Protein AF-A0A151SJH0-F1 (afdb_monomer)

Nearest PDB structures (foldseek):
  4bdy-assembly1_A  TM=5.412E-01  e=1.290E-03  Human spumaretrovirus
  7jn3-assembly1_E  TM=4.978E-01  e=1.014E-02  Rous sarcoma virus (strain Schmidt-Ruppin A)
  7ku7-assembly1_F  TM=7.745E-01  e=3.987E-01  Rous sarcoma virus (strain Schmidt-Ruppin A)
  5ejk-assembly1_H  TM=4.273E-01  e=1.031E-01  Rous sarcoma virus - Prague C
  1asu-assembly1_A-2  TM=6.678E-01  e=1.645E+00  Avian sarcoma virus

Secondary structure (DSSP, 8-state):
---------HHHHHHHHHHHHTTS--HHHHHHH-GGGGSS--STT---HHHHHHT-PPPPPPP-----SSTTS-EEEEEE---SPPTTS--EEEEEEETTT--EEEEEESSGGGHHHHHHHHTT-

Organism: Cajanus cajan (NCBI:txid3821)

Solvent-accessible surface area (backbone atoms only — not comparable to full-atom values): 7902 Å² total; per-residue (Å²): 140,79,88,81,80,73,82,76,48,74,44,57,55,49,52,54,49,50,29,61,74,67,70,63,57,54,63,71,56,49,38,73,76,41,50,82,50,44,75,90,48,63,66,89,79,64,82,56,68,69,58,51,65,76,65,56,69,79,75,82,76,78,84,79,84,82,66,44,89,44,79,76,72,42,68,50,71,52,78,50,70,84,52,82,64,43,100,87,54,28,23,30,35,39,40,41,31,28,59,45,76,64,52,70,48,78,46,79,26,66,50,84,80,50,54,64,62,50,50,59,54,60,75,71,111

InterPro domains:
  IPR012337 Ribonuclease H-like superfamily [SSF53098] (66-123)
  IPR025724 GAG-pre-integrase domain [PF13976] (11-56)
  IPR036397 Ribonuclease H superfamily [G3DSA:3.30.420.10] (63-124)
  IPR039537 Retrotransposon Ty1/copia-like [PTHR42648] (19-123)

Structure (mmCIF, N/CA/C/O backbone):
data_AF-A0A151SJH0-F1
#
_entry.id   AF-A0A151SJH0-F1
#
loop_
_atom_site.group_PDB
_atom_site.id
_atom_site.type_symbol
_atom_site.label_atom_id
_atom_site.label_alt_id
_atom_site.label_comp_id
_atom_site.label_asym_id
_atom_site.label_entity_id
_atom_site.label_seq_id
_atom_site.pdbx_PDB_ins_code
_atom_site.Cartn_x
_atom_site.Cartn_y
_atom_site.Cartn_z
_atom_site.occupancy
_atom_site.B_iso_or_equiv
_atom_site.auth_seq_id
_atom_site.auth_comp_id
_atom_site.auth_asym_id
_atom_site.auth_atom_id
_atom_site.pdbx_PDB_model_num
ATOM 1 N N . MET A 1 1 ? -3.519 -11.164 -52.378 1.00 35.81 1 MET A N 1
ATOM 2 C CA . MET A 1 1 ? -2.679 -10.006 -52.768 1.00 35.81 1 MET A CA 1
ATOM 3 C C . MET A 1 1 ? -2.534 -9.166 -51.505 1.00 35.81 1 MET A C 1
ATOM 5 O O . MET A 1 1 ? -3.562 -8.783 -50.983 1.00 35.81 1 MET A O 1
ATOM 9 N N . SER A 1 2 ? -1.395 -8.969 -50.852 1.00 36.16 2 SER A N 1
ATOM 10 C CA . SER A 1 2 ? 0.022 -9.083 -51.208 1.00 36.16 2 SER A CA 1
ATOM 11 C C . SER A 1 2 ? 0.814 -9.488 -49.954 1.00 36.16 2 SER A C 1
ATOM 13 O O . SER A 1 2 ? 0.758 -8.793 -48.943 1.00 36.16 2 SER A O 1
ATOM 15 N N . GLN A 1 3 ? 1.553 -1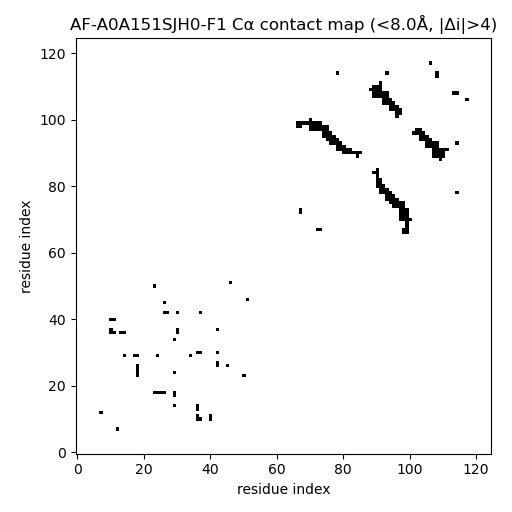0.596 -50.018 1.00 3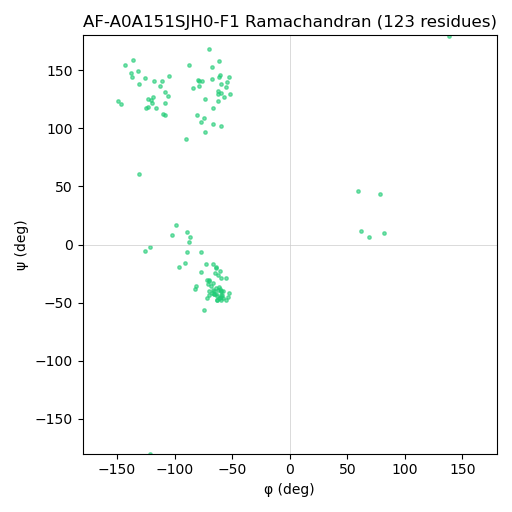7.56 3 GLN A N 1
ATOM 16 C CA . GLN A 1 3 ? 2.595 -10.907 -49.041 1.00 37.56 3 GLN A CA 1
ATOM 17 C C . GLN A 1 3 ? 3.788 -9.994 -49.353 1.00 37.56 3 GLN A C 1
ATOM 19 O O . GLN A 1 3 ? 4.432 -10.167 -50.384 1.00 37.56 3 GLN A O 1
ATOM 24 N N . GLN A 1 4 ? 4.061 -8.998 -48.513 1.00 35.81 4 GLN A N 1
ATOM 25 C CA . GLN A 1 4 ? 5.346 -8.299 -48.540 1.00 35.81 4 GLN A CA 1
ATOM 26 C C . GLN A 1 4 ? 6.289 -9.032 -47.591 1.00 35.81 4 GLN A C 1
ATOM 28 O O . GLN A 1 4 ? 6.333 -8.759 -46.397 1.00 35.81 4 GLN A O 1
ATOM 33 N N . ALA A 1 5 ? 7.024 -10.000 -48.134 1.00 42.62 5 ALA A N 1
ATOM 34 C CA . ALA A 1 5 ? 8.249 -10.475 -47.515 1.00 42.62 5 ALA A CA 1
ATOM 35 C C . ALA A 1 5 ? 9.310 -9.388 -47.735 1.00 42.62 5 ALA A C 1
ATOM 37 O O . ALA A 1 5 ? 9.896 -9.289 -48.812 1.00 42.62 5 ALA A O 1
ATOM 38 N N . THR A 1 6 ? 9.519 -8.519 -46.748 1.00 50.09 6 THR A N 1
ATOM 39 C CA . THR A 1 6 ? 10.722 -7.686 -46.718 1.00 50.09 6 THR A CA 1
ATOM 40 C C . THR A 1 6 ? 11.899 -8.625 -46.492 1.00 50.09 6 THR A C 1
ATOM 42 O O . THR A 1 6 ? 11.940 -9.312 -45.475 1.00 50.09 6 THR A O 1
ATOM 45 N N . SER A 1 7 ? 12.826 -8.711 -47.444 1.00 59.19 7 SER A N 1
ATOM 46 C CA . SER A 1 7 ? 14.056 -9.485 -47.281 1.00 59.19 7 SER A CA 1
ATOM 47 C C . SER A 1 7 ? 14.837 -8.939 -46.083 1.00 59.19 7 SER A C 1
ATOM 49 O O . SER A 1 7 ? 15.460 -7.881 -46.191 1.00 59.19 7 SER A O 1
ATOM 51 N N . GLU A 1 8 ? 14.766 -9.619 -44.937 1.00 64.94 8 GLU A N 1
ATOM 52 C CA . GLU A 1 8 ? 15.545 -9.263 -43.750 1.00 64.94 8 GLU A CA 1
ATOM 53 C C . GLU A 1 8 ? 17.034 -9.276 -44.110 1.00 64.94 8 GLU A C 1
ATOM 55 O O . GLU A 1 8 ? 17.551 -10.243 -44.677 1.00 64.94 8 GLU A O 1
ATOM 60 N N . THR A 1 9 ? 17.737 -8.179 -43.824 1.00 85.38 9 THR A N 1
ATOM 61 C CA . THR A 1 9 ? 19.177 -8.107 -44.075 1.00 85.38 9 THR A CA 1
ATOM 62 C C . THR A 1 9 ? 19.906 -9.072 -43.138 1.00 85.38 9 THR A C 1
ATOM 64 O O . THR A 1 9 ? 19.455 -9.353 -42.022 1.00 85.38 9 THR A O 1
ATOM 67 N N . TRP A 1 10 ? 21.079 -9.561 -43.553 1.00 91.12 10 TRP A N 1
ATOM 68 C CA . TRP A 1 10 ? 21.924 -10.378 -42.674 1.00 91.12 10 TRP A CA 1
ATOM 69 C C . TRP A 1 10 ? 22.178 -9.672 -41.330 1.00 91.12 10 TRP A C 1
ATOM 71 O O . TRP A 1 10 ? 22.040 -10.293 -40.278 1.00 91.12 10 TRP A O 1
ATOM 81 N N . ALA A 1 11 ? 22.442 -8.361 -41.353 1.00 92.06 11 ALA A N 1
ATOM 82 C CA . ALA A 1 11 ? 22.655 -7.559 -40.150 1.00 92.06 11 ALA A CA 1
ATOM 83 C C . ALA A 1 11 ? 21.426 -7.546 -39.226 1.00 92.06 11 ALA A C 1
ATOM 85 O O . ALA A 1 11 ? 21.564 -7.797 -38.028 1.00 92.06 11 ALA A O 1
ATOM 86 N N . ASN A 1 12 ? 20.226 -7.343 -39.779 1.00 94.12 12 ASN A N 1
ATOM 87 C CA . ASN A 1 12 ? 18.973 -7.362 -39.027 1.00 94.12 12 ASN A CA 1
ATOM 88 C C . ASN A 1 12 ? 18.762 -8.711 -38.311 1.00 94.12 12 ASN A C 1
ATOM 90 O O . ASN A 1 12 ? 18.515 -8.746 -37.102 1.00 94.12 12 ASN A O 1
ATOM 94 N N . SER A 1 13 ? 18.991 -9.826 -39.019 1.00 94.88 13 SER A N 1
ATOM 95 C CA . SER A 1 13 ? 18.899 -11.173 -38.437 1.00 94.88 13 SER A CA 1
ATOM 96 C C . SER A 1 13 ? 19.875 -11.390 -37.270 1.00 94.88 13 SER A C 1
ATOM 98 O O . SER A 1 13 ? 19.506 -11.976 -36.249 1.00 94.88 13 SER A O 1
ATOM 100 N N . GLN A 1 14 ? 21.108 -10.875 -37.377 1.00 96.38 14 GLN A N 1
ATOM 101 C CA . GLN A 1 14 ? 22.108 -10.988 -36.312 1.00 96.38 14 GLN A CA 1
ATOM 102 C C . GLN A 1 14 ? 21.736 -10.133 -35.099 1.00 96.38 14 GLN A C 1
ATOM 104 O O . GLN A 1 14 ? 21.871 -10.591 -33.964 1.00 96.38 14 GLN A O 1
ATOM 109 N N . ILE A 1 15 ? 21.209 -8.925 -35.315 1.00 96.62 15 ILE A N 1
ATOM 110 C CA . ILE A 1 15 ? 20.734 -8.053 -34.233 1.00 96.62 15 ILE A CA 1
ATOM 111 C C . ILE A 1 15 ? 19.626 -8.751 -33.438 1.00 96.62 15 ILE A C 1
ATOM 113 O O . ILE A 1 15 ? 19.707 -8.825 -32.208 1.00 96.62 15 ILE A O 1
ATOM 117 N N . TRP A 1 16 ? 18.635 -9.337 -34.117 1.00 96.81 16 TRP A N 1
ATOM 118 C CA . TRP A 1 16 ? 17.571 -10.105 -33.465 1.00 96.81 16 TRP A CA 1
ATOM 119 C C . TRP A 1 16 ? 18.083 -11.338 -32.723 1.00 96.81 16 TRP A C 1
ATOM 121 O O . TRP A 1 16 ? 17.609 -11.644 -31.623 1.00 96.81 16 TRP A O 1
ATOM 131 N N . LEU A 1 17 ? 19.059 -12.043 -33.297 1.00 96.69 17 LEU A N 1
ATOM 132 C CA . LEU A 1 17 ? 19.672 -13.207 -32.670 1.00 96.69 17 LEU A CA 1
ATOM 133 C C . LEU A 1 17 ? 20.394 -12.830 -31.371 1.00 96.69 17 LEU A C 1
ATOM 135 O O . LEU A 1 17 ? 20.178 -13.479 -30.345 1.00 96.69 17 LEU A O 1
ATOM 139 N N . HIS A 1 18 ? 21.205 -11.769 -31.390 1.00 96.75 18 HIS A N 1
ATOM 140 C CA . HIS A 1 18 ? 21.895 -11.263 -30.202 1.00 96.75 18 HIS A CA 1
ATOM 141 C C . HIS A 1 18 ? 20.915 -10.723 -29.161 1.00 96.75 18 HIS A C 1
ATOM 143 O O . HIS A 1 18 ? 21.077 -11.014 -27.978 1.00 96.75 18 HIS A O 1
ATOM 149 N N . HIS A 1 19 ? 19.861 -10.023 -29.588 1.00 96.62 19 HIS A N 1
ATOM 150 C CA . HIS A 1 19 ? 18.790 -9.580 -28.701 1.00 96.62 19 HIS A CA 1
ATOM 151 C C . HIS A 1 19 ? 18.162 -10.751 -27.934 1.00 96.62 19 HIS A C 1
ATOM 153 O O . HIS A 1 19 ? 18.046 -10.691 -26.715 1.00 96.62 19 HIS A O 1
ATOM 159 N N . LYS A 1 20 ? 17.819 -11.853 -28.611 1.00 95.94 20 LYS A N 1
ATOM 160 C CA . LYS A 1 20 ? 17.215 -13.027 -27.957 1.00 95.94 20 LYS A CA 1
ATOM 161 C C .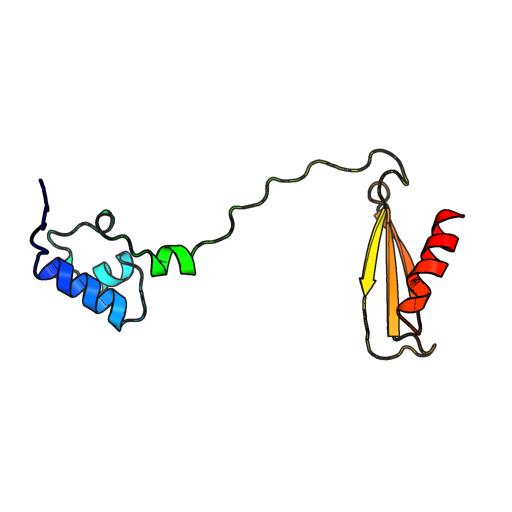 LYS A 1 20 ? 18.221 -13.797 -27.090 1.00 95.94 20 LYS A C 1
ATOM 163 O O . LYS A 1 20 ? 17.914 -14.130 -25.951 1.00 95.94 20 LYS A O 1
ATOM 168 N N . ARG A 1 21 ? 19.434 -14.060 -27.594 1.00 96.56 21 ARG A N 1
ATOM 169 C CA . ARG A 1 21 ? 20.444 -14.881 -26.893 1.00 96.56 21 ARG A CA 1
ATOM 170 C C . ARG A 1 21 ? 21.039 -14.214 -25.656 1.00 96.56 21 ARG A C 1
ATOM 172 O O . ARG A 1 21 ? 21.394 -14.915 -24.718 1.00 96.56 21 ARG A O 1
ATOM 179 N N . LEU A 1 22 ? 21.147 -12.886 -25.647 1.00 95.81 22 LEU A N 1
ATOM 180 C CA . LEU A 1 22 ? 21.708 -12.128 -24.522 1.00 95.81 22 LEU A CA 1
ATOM 181 C C . LEU A 1 22 ? 20.653 -11.730 -23.478 1.00 95.81 22 LEU A C 1
ATOM 183 O O . LEU A 1 22 ? 20.942 -10.920 -22.602 1.00 95.81 22 LEU A O 1
ATOM 187 N N . GLY A 1 23 ? 19.431 -12.266 -23.566 1.00 95.06 23 GLY A N 1
ATOM 188 C CA . GLY A 1 23 ? 18.380 -11.988 -22.588 1.00 95.06 23 GLY A CA 1
ATOM 189 C C . GLY A 1 23 ? 17.706 -10.630 -22.781 1.00 95.06 23 GLY A C 1
ATOM 190 O O . GLY A 1 23 ? 17.450 -9.918 -21.814 1.00 95.06 23 GLY A O 1
ATOM 191 N N . HIS A 1 24 ? 17.400 -10.264 -24.025 1.00 95.38 24 HIS A N 1
ATOM 192 C CA . HIS A 1 24 ? 16.627 -9.068 -24.369 1.00 95.38 24 HIS A CA 1
ATOM 193 C C . HIS A 1 24 ? 17.232 -7.717 -23.901 1.00 95.38 24 HIS A C 1
ATOM 195 O O . HIS A 1 24 ? 16.511 -6.844 -23.383 1.00 95.38 24 HIS A O 1
ATOM 201 N N . PRO A 1 25 ? 18.548 -7.478 -24.105 1.00 94.62 25 PRO A N 1
ATOM 202 C CA . PRO A 1 25 ? 19.145 -6.169 -23.859 1.00 94.62 25 PRO A CA 1
ATOM 203 C C . PRO A 1 25 ? 18.520 -5.102 -24.769 1.00 94.62 25 PRO A C 1
ATOM 205 O O . PRO A 1 25 ? 17.962 -5.407 -25.828 1.00 94.62 25 PRO A O 1
ATOM 208 N N . SER A 1 26 ? 18.619 -3.831 -24.367 1.00 95.00 26 SER A N 1
ATOM 209 C CA . SER A 1 26 ? 18.156 -2.727 -25.213 1.00 95.00 26 SER A CA 1
ATOM 210 C C . SER A 1 26 ? 18.923 -2.701 -26.540 1.00 95.00 26 SER A C 1
ATOM 212 O O . SER A 1 26 ? 20.118 -2.997 -26.587 1.00 95.00 26 SER A O 1
ATOM 214 N N . PHE A 1 27 ? 18.259 -2.302 -27.626 1.00 95.56 27 PHE A N 1
ATOM 215 C CA . PHE A 1 27 ? 18.918 -2.150 -28.928 1.00 95.56 27 PHE A CA 1
ATOM 216 C C . PHE A 1 27 ? 20.024 -1.079 -28.898 1.00 95.56 27 PHE A C 1
ATOM 218 O O . PHE A 1 27 ? 21.022 -1.211 -29.599 1.00 95.56 27 PHE A O 1
ATOM 225 N N . ASN A 1 28 ? 19.924 -0.093 -27.997 1.00 95.56 28 ASN A N 1
ATOM 226 C CA . ASN A 1 28 ? 21.013 0.839 -27.681 1.00 95.56 28 ASN A CA 1
ATOM 227 C C . ASN A 1 28 ? 22.265 0.126 -27.143 1.00 95.56 28 ASN A C 1
ATOM 229 O O . ASN A 1 28 ? 23.375 0.395 -27.599 1.00 95.56 28 ASN A O 1
ATOM 233 N N . LEU A 1 29 ? 22.094 -0.808 -26.201 1.00 96.12 29 LEU A N 1
ATOM 234 C CA . LEU A 1 29 ? 23.208 -1.597 -25.677 1.00 96.12 29 LEU A CA 1
ATOM 235 C C . LEU A 1 29 ? 23.795 -2.499 -26.768 1.00 96.12 29 LEU A C 1
ATOM 237 O O . LEU A 1 29 ? 25.012 -2.561 -26.919 1.00 96.12 29 LEU A O 1
ATOM 241 N N . LEU A 1 30 ? 22.948 -3.137 -27.581 1.00 96.69 30 LEU A N 1
ATOM 242 C CA . LEU A 1 30 ? 23.413 -3.943 -28.714 1.00 96.69 30 LEU A CA 1
ATOM 243 C C . LEU A 1 30 ? 24.205 -3.116 -29.731 1.00 96.69 30 LEU A C 1
ATOM 245 O O . LEU A 1 30 ? 25.216 -3.603 -30.226 1.00 96.69 30 LEU A O 1
ATOM 249 N N . LYS A 1 31 ? 23.810 -1.866 -29.997 1.00 96.69 31 LYS A N 1
ATOM 250 C CA . LYS A 1 31 ? 24.565 -0.953 -30.866 1.00 96.69 31 LYS A CA 1
ATOM 251 C C . LYS A 1 31 ? 25.936 -0.608 -30.296 1.00 96.69 31 LYS A C 1
ATOM 253 O O . LYS A 1 31 ? 26.900 -0.533 -31.049 1.00 96.69 31 LYS A O 1
ATOM 258 N N . SER A 1 32 ? 26.036 -0.443 -28.978 1.00 96.75 32 SER A N 1
ATOM 259 C CA . SER A 1 32 ? 27.321 -0.228 -28.309 1.00 96.75 32 SER A CA 1
ATOM 260 C C . SER A 1 32 ? 28.225 -1.465 -28.353 1.00 96.75 32 SER A C 1
ATOM 262 O O . SER A 1 32 ? 29.438 -1.314 -28.456 1.00 96.75 32 SER A O 1
ATOM 264 N N . LEU A 1 33 ? 27.659 -2.673 -28.260 1.00 96.31 33 LEU A N 1
ATOM 265 C CA . LEU A 1 33 ? 28.414 -3.934 -28.263 1.00 96.31 33 LEU A CA 1
ATOM 266 C C . LEU A 1 33 ? 28.798 -4.399 -29.676 1.00 96.31 33 LEU A C 1
ATOM 268 O O . LEU A 1 33 ? 29.880 -4.943 -29.877 1.00 96.31 33 LEU A O 1
ATOM 272 N N . PHE A 1 34 ? 27.925 -4.174 -30.660 1.00 95.44 34 PHE A N 1
ATOM 273 C CA . PHE A 1 34 ? 28.071 -4.650 -32.038 1.00 95.44 34 PHE A CA 1
ATOM 274 C C . PHE A 1 34 ? 27.843 -3.517 -33.057 1.00 95.4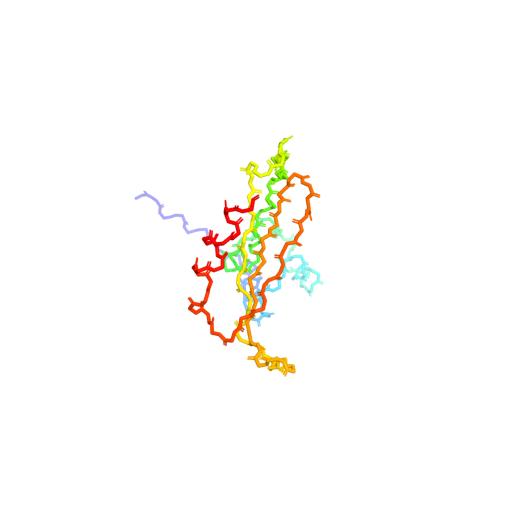4 34 PHE A C 1
ATOM 276 O O . PHE A 1 34 ? 26.947 -3.613 -33.898 1.00 95.44 34 PHE A O 1
ATOM 283 N N . PRO A 1 35 ? 28.647 -2.437 -33.039 1.00 95.25 35 PRO A N 1
ATOM 284 C CA . PRO A 1 35 ? 28.402 -1.243 -33.860 1.00 95.25 35 PRO A CA 1
ATOM 285 C C . PRO A 1 35 ? 28.386 -1.524 -35.371 1.00 95.25 35 PRO A C 1
ATOM 287 O O . PRO A 1 35 ? 27.664 -0.865 -36.117 1.00 95.25 35 PRO A O 1
ATOM 290 N N . HIS A 1 36 ? 29.129 -2.539 -35.820 1.00 94.56 36 HIS A N 1
ATOM 291 C CA . HIS A 1 36 ? 29.185 -2.969 -37.219 1.00 94.56 36 HIS A CA 1
ATOM 292 C C . HIS A 1 36 ? 27.852 -3.527 -37.749 1.00 94.56 36 HIS A C 1
ATOM 294 O O . HIS A 1 36 ? 27.603 -3.470 -38.950 1.00 94.56 36 HIS A O 1
ATOM 300 N N . LEU A 1 37 ? 26.974 -4.041 -36.878 1.00 94.38 37 LEU A N 1
ATOM 301 C CA . LEU A 1 37 ? 25.645 -4.508 -37.288 1.00 94.38 37 LEU A CA 1
ATOM 302 C C . LEU A 1 37 ? 24.671 -3.341 -37.518 1.00 94.38 37 LEU A C 1
ATOM 304 O O . LEU A 1 37 ? 23.733 -3.468 -38.296 1.00 94.38 37 LEU A O 1
ATOM 308 N N . PHE A 1 38 ? 24.919 -2.182 -36.902 1.00 94.31 38 PHE A N 1
ATOM 309 C CA . PHE A 1 38 ? 24.042 -1.004 -36.950 1.00 94.31 38 PHE A CA 1
ATOM 310 C C . PHE A 1 38 ? 24.495 0.057 -37.967 1.00 94.31 38 PHE A C 1
ATOM 312 O O . PHE A 1 38 ? 24.070 1.206 -37.902 1.00 94.31 38 PHE A O 1
ATOM 319 N N . THR A 1 39 ? 25.371 -0.289 -38.916 1.00 92.69 39 THR A N 1
ATOM 320 C CA . THR A 1 39 ? 25.865 0.668 -39.925 1.00 92.69 39 THR A CA 1
ATOM 321 C C . THR A 1 39 ? 24.770 1.128 -40.893 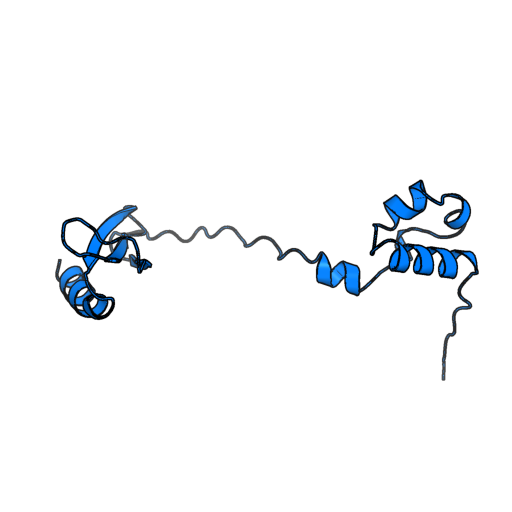1.00 92.69 39 THR A C 1
ATOM 323 O O . THR A 1 39 ? 24.797 2.266 -41.351 1.00 92.69 39 THR A O 1
ATOM 326 N N . LYS A 1 40 ? 23.809 0.250 -41.208 1.00 91.12 40 LYS A N 1
ATOM 327 C CA . LYS A 1 40 ? 22.667 0.535 -42.100 1.00 91.12 40 LYS A CA 1
ATOM 328 C C . LYS A 1 40 ? 21.307 0.334 -41.428 1.00 91.12 40 LYS A C 1
ATOM 330 O O . LYS A 1 40 ? 20.283 0.569 -42.056 1.00 91.12 40 LYS A O 1
ATOM 335 N N . GLU A 1 41 ? 21.309 -0.102 -40.173 1.00 91.62 41 GLU A N 1
ATOM 336 C CA . GLU A 1 41 ? 20.107 -0.394 -39.398 1.00 91.62 41 GLU A CA 1
ATOM 337 C C . GLU A 1 41 ? 19.933 0.696 -38.333 1.00 91.62 41 GLU A C 1
ATOM 339 O O . GLU A 1 41 ? 20.878 1.038 -37.614 1.00 91.62 41 GLU A O 1
ATOM 344 N N . SER A 1 42 ? 18.729 1.252 -38.232 1.00 92.19 42 SER A N 1
ATOM 345 C CA . SER A 1 42 ? 18.376 2.226 -37.196 1.00 92.19 42 SER A CA 1
ATOM 346 C C . SER A 1 42 ? 17.883 1.487 -35.948 1.00 92.19 42 SER A C 1
ATOM 348 O O . SER A 1 42 ? 17.429 0.353 -36.022 1.00 92.19 42 SER A O 1
ATOM 350 N N . ILE A 1 43 ? 18.004 2.082 -34.762 1.00 91.88 43 ILE A N 1
ATOM 351 C CA . ILE A 1 43 ? 17.490 1.435 -33.541 1.00 91.88 43 ILE A CA 1
ATOM 352 C C . ILE A 1 43 ? 15.95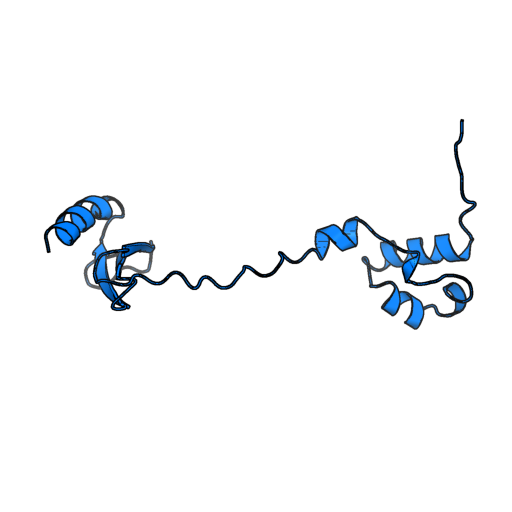7 1.455 -33.535 1.00 91.88 43 ILE A C 1
ATOM 354 O O . ILE A 1 43 ? 15.324 0.510 -33.073 1.00 91.88 43 ILE A O 1
ATOM 358 N N . GLU A 1 44 ? 15.375 2.518 -34.085 1.00 92.19 44 GLU A N 1
ATOM 359 C CA . GLU A 1 44 ? 13.939 2.762 -34.174 1.00 92.19 44 GLU A CA 1
ATOM 360 C C . GLU A 1 44 ? 13.211 1.731 -35.052 1.00 92.19 44 GLU A C 1
ATOM 362 O O . GLU A 1 44 ? 12.003 1.554 -34.903 1.00 92.19 44 GLU A O 1
ATOM 367 N N . SER A 1 45 ? 13.925 1.013 -35.929 1.00 91.75 45 SER A N 1
ATOM 368 C CA . SER A 1 45 ? 13.345 -0.075 -36.727 1.00 91.75 45 SER A CA 1
ATOM 369 C C . SER A 1 45 ? 13.132 -1.375 -35.945 1.00 91.75 45 SER A C 1
ATOM 371 O O . SER A 1 45 ? 12.537 -2.309 -36.482 1.00 91.75 45 SER A O 1
ATOM 373 N N . PHE A 1 46 ? 13.597 -1.468 -34.695 1.00 93.00 46 PHE A N 1
ATOM 374 C CA . PHE A 1 46 ? 13.476 -2.677 -33.884 1.00 93.00 46 PHE A CA 1
ATOM 375 C C . PHE A 1 46 ? 12.482 -2.507 -32.734 1.00 93.00 46 PHE A C 1
ATOM 377 O O . PHE A 1 46 ? 12.755 -1.827 -31.746 1.00 93.00 46 PHE A O 1
ATOM 384 N N . ASN A 1 47 ? 11.365 -3.230 -32.817 1.00 92.44 47 ASN A N 1
ATOM 385 C CA . ASN A 1 47 ? 10.354 -3.304 -31.766 1.00 92.44 47 ASN A CA 1
ATOM 386 C C . ASN A 1 47 ? 10.147 -4.758 -31.344 1.00 92.44 47 ASN A C 1
ATOM 388 O O . ASN A 1 47 ? 9.753 -5.591 -32.152 1.00 92.44 47 ASN A O 1
ATOM 392 N N . CYS A 1 48 ? 10.430 -5.070 -30.077 1.00 94.12 48 CYS A N 1
ATOM 393 C CA . CYS A 1 48 ? 10.236 -6.405 -29.515 1.00 94.12 48 CYS A CA 1
ATOM 394 C C . CYS A 1 48 ? 9.050 -6.413 -28.548 1.00 94.12 48 CYS A C 1
ATOM 396 O O . CYS A 1 48 ? 9.155 -5.869 -27.446 1.00 94.12 48 CYS A O 1
ATOM 398 N N . ASP A 1 49 ? 7.967 -7.093 -28.921 1.00 93.44 49 ASP A N 1
ATOM 399 C CA . ASP A 1 49 ? 6.735 -7.169 -28.121 1.00 93.44 49 ASP A CA 1
ATOM 400 C C . ASP A 1 49 ? 6.981 -7.743 -26.720 1.00 93.44 49 ASP A C 1
ATOM 402 O O . ASP A 1 49 ? 6.479 -7.223 -25.727 1.00 93.44 49 ASP A O 1
ATOM 406 N N . ILE A 1 50 ? 7.837 -8.766 -26.611 1.00 92.50 50 ILE A N 1
ATOM 407 C CA . ILE A 1 50 ? 8.215 -9.376 -25.325 1.00 92.50 50 ILE A CA 1
ATOM 408 C C . ILE A 1 50 ? 8.868 -8.332 -24.413 1.00 92.50 50 ILE A C 1
ATOM 410 O O . ILE A 1 50 ? 8.545 -8.247 -23.228 1.00 92.50 50 ILE A O 1
ATOM 414 N N . CYS A 1 51 ? 9.768 -7.506 -24.954 1.00 92.94 51 CYS A N 1
ATOM 415 C CA . CYS A 1 51 ? 10.400 -6.424 -24.200 1.00 92.94 51 CYS A CA 1
ATOM 416 C C . CYS A 1 51 ? 9.395 -5.357 -23.786 1.00 92.94 51 CYS A C 1
ATOM 418 O O . CYS A 1 51 ? 9.464 -4.871 -22.662 1.00 92.94 51 CYS A O 1
ATOM 420 N N . GLN A 1 52 ? 8.489 -4.980 -24.689 1.00 90.69 52 GLN A N 1
ATOM 421 C CA . GLN A 1 52 ? 7.481 -3.967 -24.404 1.00 90.69 52 GLN A CA 1
ATOM 422 C C . GLN A 1 52 ? 6.557 -4.428 -23.284 1.00 90.69 52 GLN A C 1
ATOM 424 O O . GLN A 1 52 ? 6.386 -3.692 -22.323 1.00 90.69 52 GLN A O 1
ATOM 429 N N . LEU A 1 53 ? 6.046 -5.658 -23.350 1.00 90.69 53 LEU A N 1
ATOM 430 C CA . LEU A 1 53 ? 5.152 -6.219 -22.337 1.00 90.69 53 LEU A CA 1
ATOM 431 C C . LEU A 1 53 ? 5.858 -6.457 -20.996 1.00 90.69 53 LEU A C 1
ATOM 433 O O . LEU A 1 53 ? 5.299 -6.145 -19.949 1.00 90.69 53 LEU A O 1
ATOM 437 N N . SER A 1 54 ? 7.094 -6.965 -21.010 1.00 88.75 54 SER A N 1
ATOM 438 C CA . SER A 1 54 ? 7.858 -7.219 -19.776 1.00 88.75 54 SER A CA 1
ATOM 439 C C . SER A 1 54 ? 8.345 -5.944 -19.085 1.00 88.75 54 SER A C 1
ATOM 441 O O . SER A 1 54 ? 8.469 -5.924 -17.863 1.00 88.75 54 SER A O 1
ATOM 443 N N . LYS A 1 55 ? 8.612 -4.873 -19.845 1.00 84.62 55 LYS A N 1
ATOM 444 C CA . LYS A 1 55 ? 9.056 -3.566 -19.327 1.00 84.62 55 LYS A CA 1
ATOM 445 C C . LYS A 1 55 ? 7.931 -2.533 -19.287 1.00 84.62 55 LYS A C 1
ATOM 447 O O . LYS A 1 55 ? 8.197 -1.356 -19.030 1.00 84.62 55 LYS A O 1
ATOM 452 N N . HIS A 1 56 ? 6.691 -2.947 -19.544 1.00 84.56 56 HIS A N 1
ATOM 453 C CA . HIS A 1 56 ? 5.543 -2.061 -19.485 1.00 84.56 56 HIS A CA 1
ATOM 454 C C . HIS A 1 56 ? 5.334 -1.623 -18.035 1.00 84.56 56 HIS A C 1
ATOM 456 O O . HIS A 1 56 ? 4.828 -2.375 -17.200 1.00 84.56 56 HIS A O 1
ATOM 462 N N . HIS A 1 57 ? 5.724 -0.391 -17.722 1.00 82.06 57 HIS A N 1
ATOM 463 C CA . HIS A 1 57 ? 5.352 0.216 -16.458 1.00 82.06 57 HIS A CA 1
ATOM 464 C C . HIS A 1 57 ? 3.893 0.658 -16.551 1.00 82.06 57 HIS A C 1
ATOM 466 O O . HIS A 1 57 ? 3.435 1.165 -17.575 1.00 82.06 57 HIS A O 1
ATOM 472 N N . ARG A 1 58 ? 3.140 0.469 -15.468 1.00 81.00 58 ARG A N 1
ATOM 473 C CA . ARG A 1 58 ? 1.819 1.084 -15.365 1.00 81.00 58 ARG A CA 1
ATOM 474 C C . ARG A 1 58 ? 1.999 2.599 -15.465 1.00 81.00 58 ARG A C 1
ATOM 476 O O . ARG A 1 58 ? 2.837 3.150 -14.754 1.00 81.00 58 ARG A O 1
ATOM 483 N N . ALA A 1 59 ? 1.218 3.253 -16.323 1.00 85.00 59 ALA A N 1
ATOM 484 C CA . ALA A 1 59 ? 1.181 4.709 -16.374 1.00 85.00 59 ALA A CA 1
ATOM 485 C C . ALA A 1 59 ? 0.906 5.280 -14.975 1.00 85.00 59 ALA A C 1
ATOM 487 O O . ALA A 1 59 ? 0.146 4.692 -14.196 1.00 85.00 59 ALA A O 1
ATOM 488 N N . SER A 1 60 ? 1.525 6.418 -14.661 1.00 87.12 60 SER A N 1
ATOM 489 C CA . SER A 1 60 ? 1.304 7.103 -13.390 1.00 87.12 60 SER A CA 1
ATOM 490 C C . SER A 1 60 ? -0.180 7.385 -13.192 1.00 87.12 60 SER A C 1
ATOM 492 O O . SER A 1 60 ? -0.869 7.843 -14.106 1.00 87.12 60 SER A O 1
ATOM 494 N N . TYR A 1 61 ? -0.678 7.125 -11.987 1.00 84.12 61 TYR A N 1
ATOM 495 C CA . TYR A 1 61 ? -2.032 7.527 -11.642 1.00 84.12 61 TYR A CA 1
ATOM 496 C C . TYR A 1 61 ? -2.125 9.053 -11.587 1.00 84.12 61 TYR A C 1
ATOM 498 O O . TYR A 1 61 ? -1.189 9.698 -11.100 1.00 84.12 61 TYR A O 1
ATOM 506 N N . PRO A 1 62 ? -3.243 9.646 -12.039 1.00 87.19 62 PRO A N 1
ATOM 507 C CA . PRO A 1 62 ? -3.481 11.059 -11.809 1.00 87.19 62 PRO A CA 1
ATOM 508 C C . PRO A 1 62 ? -3.549 11.328 -10.303 1.00 87.19 62 PRO A C 1
ATOM 510 O O . PRO A 1 62 ? -4.065 10.514 -9.532 1.00 87.19 62 PRO A O 1
ATOM 513 N N . ILE A 1 63 ? -3.044 12.487 -9.887 1.00 84.44 63 ILE A N 1
ATOM 514 C CA . ILE A 1 63 ? -3.145 12.931 -8.497 1.00 84.44 63 ILE A 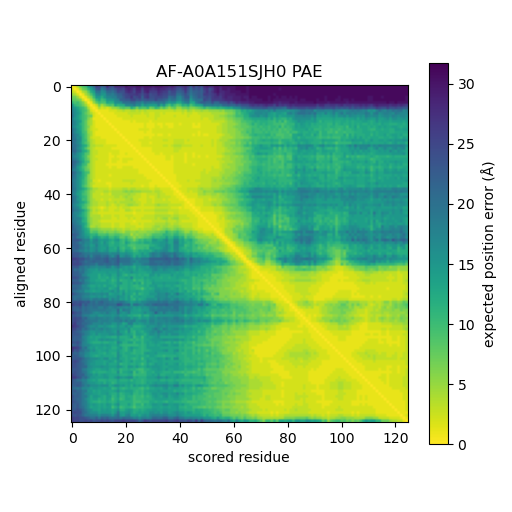CA 1
ATOM 515 C C . ILE A 1 63 ? -4.631 13.094 -8.156 1.00 84.44 63 ILE A C 1
ATOM 517 O O . ILE A 1 63 ? -5.357 13.832 -8.824 1.00 84.44 63 ILE A O 1
ATOM 521 N N . SER A 1 64 ? -5.089 12.407 -7.109 1.00 82.69 64 SER A N 1
ATOM 522 C CA . SER A 1 64 ? -6.434 12.612 -6.578 1.00 82.69 64 SER A CA 1
ATOM 523 C C . SER A 1 64 ? -6.445 13.850 -5.685 1.00 82.69 64 SER A C 1
ATOM 525 O O . SER A 1 64 ? -5.889 13.835 -4.591 1.00 82.69 64 SER A O 1
ATOM 527 N N . ASN A 1 65 ? -7.125 14.908 -6.128 1.00 79.00 65 ASN A N 1
ATOM 528 C CA . ASN A 1 65 ? -7.407 16.092 -5.305 1.00 79.00 65 ASN A CA 1
ATOM 529 C C . ASN A 1 65 ? -8.686 15.940 -4.463 1.00 79.00 65 ASN A C 1
ATOM 531 O O . ASN A 1 65 ? -9.135 16.901 -3.843 1.00 79.00 65 ASN A O 1
ATOM 535 N N . LYS A 1 66 ? -9.301 14.752 -4.457 1.00 80.06 66 LYS A N 1
ATOM 536 C CA . LYS A 1 66 ? -10.501 14.485 -3.663 1.00 80.06 66 LYS A CA 1
ATOM 537 C C . LYS A 1 66 ? -10.091 14.295 -2.205 1.00 80.06 66 LYS A C 1
ATOM 539 O O . LYS A 1 66 ? -9.523 13.261 -1.865 1.00 80.06 66 LYS A O 1
ATOM 544 N N . LYS A 1 67 ? -10.363 15.305 -1.385 1.00 83.12 67 LYS A N 1
ATOM 545 C CA . LYS A 1 67 ? -10.301 15.244 0.077 1.00 83.12 67 LYS A CA 1
ATOM 546 C C . LYS A 1 67 ? -11.695 15.503 0.622 1.00 83.12 67 LYS A C 1
ATOM 548 O O . LYS A 1 67 ? -12.394 16.366 0.089 1.00 83.12 67 LYS A O 1
ATOM 553 N N . SER A 1 68 ? -12.071 14.783 1.669 1.00 93.06 68 SER A N 1
ATOM 554 C CA . SER A 1 68 ? -13.289 15.086 2.413 1.00 93.06 68 SER A CA 1
ATOM 555 C C . SER A 1 68 ? -13.236 16.493 2.999 1.00 93.06 68 SER A C 1
ATOM 557 O O . SER A 1 68 ? -12.197 16.931 3.496 1.00 93.06 68 SER A O 1
ATOM 559 N N . THR A 1 69 ? -14.357 17.205 2.906 1.00 94.25 69 THR A N 1
ATOM 560 C CA . THR A 1 69 ? -14.483 18.605 3.335 1.00 94.25 69 THR A CA 1
ATOM 561 C C . THR A 1 69 ? -15.053 18.746 4.736 1.00 94.25 69 THR A C 1
ATOM 563 O O . THR A 1 69 ? -14.910 19.804 5.344 1.00 94.25 69 THR A O 1
ATOM 566 N N . SER A 1 70 ? -15.725 17.717 5.246 1.00 95.81 70 SER A N 1
ATOM 567 C CA . SER A 1 70 ? -16.276 17.678 6.594 1.00 95.81 70 SER A CA 1
ATOM 568 C C . SER A 1 70 ? -15.899 16.372 7.305 1.00 95.81 70 SER A C 1
ATOM 570 O O . SER A 1 70 ? -15.709 15.338 6.652 1.00 95.81 70 SER A O 1
ATOM 572 N N . PRO A 1 71 ? -15.750 16.403 8.645 1.00 95.31 71 PRO A N 1
ATOM 573 C CA . PRO A 1 71 ? -15.530 15.195 9.434 1.00 95.31 71 PRO A CA 1
ATOM 574 C C . PRO A 1 71 ? -16.621 14.154 9.168 1.00 95.31 71 PRO A C 1
ATOM 576 O O . PRO A 1 71 ? -17.796 14.505 9.085 1.00 95.31 71 PRO A O 1
ATOM 579 N N . PHE A 1 72 ? -16.228 12.884 9.077 1.00 93.75 72 PHE A N 1
ATOM 580 C CA . PHE A 1 72 ? -17.091 11.725 8.832 1.00 93.75 72 PHE A CA 1
ATOM 581 C C . PHE A 1 72 ? -17.723 11.621 7.431 1.00 93.75 72 PHE A C 1
ATOM 583 O O . PHE A 1 72 ? -18.470 10.674 7.189 1.00 93.75 72 PHE A O 1
ATOM 590 N N . ASP A 1 73 ? -17.376 12.493 6.473 1.00 94.69 73 ASP A N 1
ATOM 591 C CA . ASP A 1 73 ? -17.796 12.344 5.064 1.00 94.69 73 ASP A CA 1
ATOM 592 C C . ASP A 1 73 ? -17.262 11.044 4.434 1.00 94.69 73 ASP A C 1
ATOM 594 O O . ASP A 1 73 ? -17.916 10.414 3.602 1.00 94.69 73 ASP A O 1
ATOM 598 N N . LEU A 1 74 ? -16.038 10.655 4.810 1.00 95.25 74 LEU A N 1
ATOM 599 C CA . LEU A 1 74 ? -15.378 9.442 4.337 1.00 95.25 74 LEU A CA 1
ATOM 600 C C . LEU A 1 74 ? -14.495 8.867 5.438 1.00 95.25 74 LEU A C 1
ATOM 602 O O . LEU A 1 74 ? -13.537 9.505 5.876 1.00 95.25 74 LEU A O 1
ATOM 606 N N . ILE A 1 75 ? -14.786 7.625 5.813 1.00 96.38 75 ILE A N 1
ATOM 607 C CA . ILE A 1 75 ? -13.948 6.827 6.702 1.00 96.38 75 ILE A CA 1
ATOM 608 C C . ILE A 1 75 ? -13.286 5.724 5.882 1.00 96.38 75 ILE A C 1
ATOM 610 O O . ILE A 1 75 ? -13.966 4.891 5.280 1.00 96.38 75 ILE A O 1
ATOM 614 N N . HIS A 1 76 ? -11.957 5.694 5.887 1.00 96.44 76 HIS A N 1
ATOM 615 C CA . HIS A 1 76 ? -11.188 4.556 5.392 1.00 96.44 76 HIS A CA 1
ATOM 616 C C . HIS A 1 76 ? -11.078 3.521 6.504 1.00 96.44 76 HIS A C 1
ATOM 618 O O . HIS A 1 76 ? -10.785 3.873 7.645 1.00 96.44 76 HIS A O 1
ATOM 624 N N . SER A 1 77 ? -11.300 2.250 6.186 1.00 97.69 77 SER A N 1
ATOM 625 C CA . SER A 1 77 ? -11.140 1.168 7.151 1.00 97.69 77 SER A CA 1
ATOM 626 C C . SER A 1 77 ? -10.306 0.045 6.568 1.00 97.69 77 SER A C 1
ATOM 628 O O . SER A 1 77 ? -10.489 -0.325 5.409 1.00 97.69 77 SER A O 1
ATOM 630 N N . ASP A 1 78 ? -9.401 -0.487 7.383 1.00 98.00 78 ASP A N 1
ATOM 631 C CA . ASP A 1 78 ? -8.577 -1.634 7.032 1.00 98.00 78 ASP A CA 1
ATOM 632 C C . ASP A 1 78 ? -8.466 -2.600 8.214 1.00 98.00 78 ASP A C 1
ATOM 634 O O . ASP A 1 78 ? -8.481 -2.195 9.379 1.00 98.00 78 ASP A O 1
ATOM 638 N N . VAL A 1 79 ? -8.366 -3.892 7.903 1.00 98.00 79 VAL A N 1
ATOM 639 C CA . VAL A 1 79 ? -8.197 -4.960 8.889 1.00 98.00 79 VAL A CA 1
ATOM 640 C C . VAL A 1 79 ? -6.851 -5.616 8.662 1.00 98.00 79 VAL A C 1
ATOM 642 O O . VAL A 1 79 ? -6.633 -6.276 7.645 1.00 98.00 79 VAL A O 1
ATOM 645 N N . TRP A 1 80 ? -5.990 -5.525 9.666 1.00 97.31 80 TRP A N 1
ATOM 646 C CA . TRP A 1 80 ? -4.643 -6.062 9.604 1.00 97.31 80 TRP A CA 1
ATOM 647 C C . TRP A 1 80 ? -4.468 -7.271 10.526 1.00 97.31 80 TRP A C 1
ATOM 649 O O . TRP A 1 80 ? -4.990 -7.302 11.644 1.00 97.31 80 TRP A O 1
ATOM 659 N N . GLY A 1 81 ? -3.733 -8.280 10.050 1.00 94.19 81 GLY A N 1
ATOM 660 C CA . GLY A 1 81 ? -3.436 -9.520 10.778 1.00 94.19 81 GLY A CA 1
ATOM 661 C C . GLY A 1 81 ? -3.529 -10.78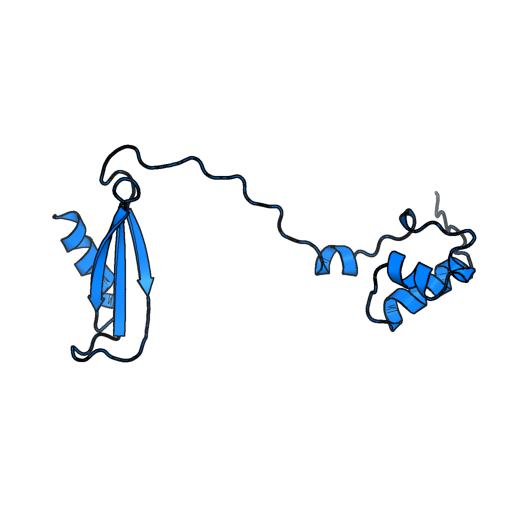5 9.908 1.00 94.19 81 GLY A C 1
ATOM 662 O O . GLY A 1 81 ? -3.841 -10.689 8.716 1.00 94.19 81 GLY A O 1
ATOM 663 N N . PRO A 1 82 ? -3.270 -11.981 10.479 1.00 92.31 82 PRO A N 1
ATOM 664 C CA . PRO A 1 82 ? -2.917 -12.241 11.874 1.00 92.31 82 PRO A CA 1
ATOM 665 C C . PRO A 1 82 ? -1.439 -11.947 12.158 1.00 92.31 82 PRO A C 1
ATOM 667 O O . PRO A 1 82 ? -0.573 -12.280 11.353 1.00 92.31 82 PRO A O 1
ATOM 670 N N . VAL A 1 83 ? -1.141 -11.380 13.324 1.00 92.75 83 VAL A N 1
ATOM 671 C CA . VAL A 1 83 ? 0.230 -11.081 13.766 1.00 92.75 83 VAL A CA 1
ATOM 672 C C . VAL A 1 83 ? 0.594 -11.756 15.079 1.00 92.75 83 VAL A C 1
ATOM 674 O O . VAL A 1 83 ? -0.204 -12.518 15.636 1.00 92.75 83 VAL A O 1
ATOM 677 N N . VAL A 1 84 ? 1.832 -11.517 15.529 1.00 95.25 84 VAL A N 1
ATOM 678 C CA . VAL A 1 84 ? 2.309 -11.942 16.846 1.00 95.25 84 VAL A CA 1
ATOM 679 C C . VAL A 1 84 ? 1.317 -11.463 17.893 1.00 95.25 84 VAL A C 1
ATOM 681 O O . VAL A 1 84 ? 0.902 -10.305 17.898 1.00 95.25 84 VAL A O 1
ATOM 684 N N . GLU A 1 85 ? 0.910 -12.400 18.734 1.00 96.00 85 GLU A N 1
ATOM 685 C CA . GLU A 1 85 ? -0.099 -12.171 19.747 1.00 96.00 85 GLU A CA 1
ATOM 686 C C . GLU A 1 85 ? 0.377 -11.117 20.749 1.00 96.00 85 GLU A C 1
ATOM 688 O O . GLU A 1 85 ? 1.497 -11.173 21.261 1.00 96.00 85 GLU A O 1
ATOM 693 N N . SER A 1 86 ? -0.472 -10.123 20.998 1.00 93.94 86 SER A N 1
ATOM 694 C CA . SER A 1 86 ? -0.219 -9.117 22.020 1.00 93.94 86 SER A CA 1
ATOM 695 C C . SER A 1 86 ? -0.327 -9.727 23.421 1.00 93.94 86 SER A C 1
ATOM 697 O O . SER A 1 86 ? -0.900 -10.796 23.619 1.00 93.94 86 SER A O 1
ATOM 699 N N . ILE A 1 87 ? 0.109 -8.976 24.434 1.00 94.75 87 ILE A N 1
ATOM 700 C CA . ILE A 1 87 ? -0.076 -9.342 25.851 1.00 94.75 87 ILE A CA 1
ATOM 701 C C . ILE A 1 87 ? -1.563 -9.588 26.189 1.00 94.75 87 ILE A C 1
ATOM 703 O O . ILE A 1 87 ? -1.881 -10.385 27.065 1.00 94.75 87 ILE A O 1
ATOM 707 N N . SER A 1 88 ? -2.490 -8.932 25.479 1.00 92.81 88 SER A N 1
ATOM 708 C CA . SER A 1 88 ? -3.939 -9.087 25.667 1.00 92.81 88 SER A CA 1
ATOM 709 C C . SER A 1 88 ? -4.571 -10.224 24.848 1.00 92.81 88 SER A C 1
ATOM 711 O O . SER A 1 88 ? -5.791 -10.416 24.903 1.00 92.81 88 SER A O 1
ATOM 713 N N . GLY A 1 89 ? -3.773 -10.977 24.089 1.00 95.62 89 GLY A N 1
ATOM 714 C CA . GLY A 1 89 ? -4.239 -12.049 23.211 1.00 95.62 89 GLY A CA 1
ATOM 715 C C . GLY A 1 89 ? -4.757 -11.573 21.849 1.00 95.62 89 GLY A C 1
ATOM 716 O O . GLY A 1 89 ? -5.392 -12.331 21.118 1.00 95.62 89 GLY A O 1
ATOM 717 N N . ALA A 1 90 ? -4.560 -10.296 21.508 1.00 96.88 90 ALA A N 1
ATOM 718 C CA . ALA A 1 90 ? -4.996 -9.755 20.227 1.00 96.88 90 ALA A CA 1
ATOM 719 C C . ALA A 1 90 ? -4.010 -10.140 19.122 1.00 96.88 90 ALA A C 1
ATOM 721 O O . ALA A 1 90 ? -2.795 -10.040 19.287 1.00 96.88 90 ALA A O 1
ATOM 722 N N . ARG A 1 91 ? -4.546 -10.557 17.978 1.00 97.38 91 ARG A N 1
ATOM 723 C CA . ARG A 1 91 ? -3.770 -10.986 16.800 1.00 97.38 91 ARG A CA 1
ATOM 724 C C . ARG A 1 91 ? -4.162 -10.228 15.541 1.00 97.38 91 ARG A C 1
ATOM 726 O O . ARG A 1 91 ? -3.545 -10.409 14.498 1.00 97.38 91 ARG A O 1
ATOM 733 N N . TRP A 1 92 ? -5.188 -9.395 15.645 1.00 97.94 92 TRP A N 1
ATOM 734 C CA . TRP A 1 92 ? -5.731 -8.580 14.577 1.00 97.94 92 TRP A CA 1
ATOM 735 C C . TRP A 1 92 ? -5.992 -7.178 15.112 1.00 97.94 92 TRP A C 1
ATOM 737 O O . TRP A 1 92 ? -6.189 -6.988 16.315 1.00 97.94 92 TRP A O 1
ATOM 747 N N . PHE A 1 93 ? -6.067 -6.202 14.220 1.00 97.25 93 PHE A N 1
ATOM 748 C CA . PHE A 1 93 ? -6.689 -4.926 14.536 1.00 97.25 93 PHE A CA 1
ATOM 749 C C . PHE A 1 93 ? -7.440 -4.382 13.330 1.00 97.25 93 PHE A C 1
ATOM 751 O O . PHE A 1 93 ? -7.135 -4.720 12.187 1.00 97.25 93 PHE A O 1
ATOM 758 N N . VAL A 1 94 ? -8.441 -3.553 13.600 1.00 98.25 94 VAL A N 1
ATOM 759 C CA . VAL A 1 94 ? -9.117 -2.746 12.586 1.00 98.25 94 VAL A CA 1
ATOM 760 C C . VAL A 1 94 ? -8.809 -1.280 12.847 1.00 98.25 94 VAL A C 1
ATOM 762 O O . VAL A 1 94 ? -8.831 -0.835 14.000 1.00 98.25 94 VAL A O 1
ATOM 765 N N . THR A 1 95 ? -8.501 -0.544 11.786 1.00 98.31 95 THR A N 1
ATOM 766 C CA . THR A 1 95 ? -8.393 0.912 11.818 1.00 98.31 95 THR A CA 1
ATOM 767 C C . THR A 1 95 ? -9.609 1.544 11.156 1.00 98.31 95 THR A C 1
ATOM 769 O O . THR A 1 95 ? -10.164 1.015 10.191 1.00 98.31 95 THR A O 1
ATOM 772 N N . PHE A 1 96 ? -10.024 2.687 11.688 1.00 98.12 96 PHE A N 1
ATOM 773 C CA . PHE A 1 96 ? -10.939 3.623 11.046 1.00 98.12 96 PHE A CA 1
ATOM 774 C C . PHE A 1 96 ? -10.221 4.962 10.976 1.00 98.12 96 PHE A C 1
ATOM 776 O O . PHE A 1 96 ? -9.725 5.441 11.992 1.00 98.12 96 PHE A O 1
ATOM 783 N N . ILE A 1 97 ? -10.113 5.538 9.785 1.00 97.81 97 ILE A N 1
ATOM 784 C CA . ILE A 1 97 ? -9.370 6.770 9.534 1.00 97.81 97 ILE A CA 1
ATOM 785 C C . ILE A 1 97 ? -10.317 7.753 8.868 1.00 97.81 97 ILE A C 1
ATOM 787 O O . ILE A 1 97 ? -10.782 7.507 7.754 1.00 97.81 97 ILE A O 1
ATOM 791 N N . ASP A 1 98 ? -10.578 8.870 9.533 1.00 96.69 98 ASP A N 1
ATOM 792 C CA . ASP A 1 98 ? -11.342 9.956 8.933 1.00 96.69 98 ASP A CA 1
ATOM 793 C C . ASP A 1 98 ? -10.498 10.704 7.895 1.00 96.69 98 ASP A C 1
ATOM 795 O O . ASP A 1 98 ? -9.393 11.171 8.183 1.00 96.69 98 ASP A O 1
ATOM 799 N N . ASP A 1 99 ? -11.001 10.820 6.664 1.00 95.94 99 ASP A N 1
ATOM 800 C CA . ASP A 1 99 ? -10.240 11.437 5.575 1.00 95.94 99 ASP A CA 1
ATOM 801 C C . ASP A 1 99 ? -10.062 12.955 5.754 1.00 95.94 99 ASP A C 1
ATOM 803 O O . ASP A 1 99 ? -9.036 13.506 5.341 1.00 95.94 99 ASP A O 1
ATOM 807 N N . CYS A 1 100 ? -11.022 13.627 6.400 1.00 95.44 100 CYS A N 1
ATOM 808 C CA . CYS A 1 100 ? -10.985 15.073 6.621 1.00 95.44 100 CYS A CA 1
ATOM 809 C C . CYS A 1 100 ? -9.980 15.446 7.722 1.00 95.44 100 CYS A C 1
ATOM 811 O O . CYS A 1 100 ? -9.055 16.227 7.505 1.00 95.44 100 CYS A O 1
ATOM 813 N N . THR A 1 101 ? -10.152 14.875 8.912 1.00 95.44 101 THR A N 1
ATOM 814 C CA . THR A 1 101 ? -9.416 15.229 10.135 1.00 95.44 101 THR A CA 1
ATOM 815 C C . THR A 1 101 ? -8.146 14.413 10.340 1.00 95.44 101 THR A C 1
ATOM 817 O O . THR A 1 101 ? -7.300 14.802 11.143 1.00 95.44 101 THR A O 1
ATOM 820 N N . ARG A 1 102 ? -7.996 13.287 9.628 1.00 95.06 102 ARG A N 1
ATOM 821 C CA . ARG A 1 102 ? -6.925 12.292 9.821 1.00 95.06 102 ARG A CA 1
ATOM 822 C C . ARG A 1 102 ? -6.930 11.620 11.196 1.00 95.06 102 ARG A C 1
ATOM 824 O O . ARG A 1 102 ? -5.983 10.902 11.522 1.00 95.06 102 ARG A O 1
ATOM 831 N N . VAL A 1 103 ? -7.994 11.791 11.985 1.00 96.75 103 VAL A N 1
ATOM 832 C CA . VAL A 1 103 ? -8.169 11.046 13.235 1.00 96.75 103 VAL A CA 1
ATOM 833 C C . VAL A 1 103 ? -8.258 9.559 12.912 1.00 96.75 103 VAL A C 1
ATOM 835 O O . VAL A 1 103 ? -8.963 9.144 11.993 1.00 96.75 103 VAL A O 1
ATOM 838 N N . THR A 1 104 ? -7.491 8.768 13.659 1.00 97.69 104 THR A N 1
ATOM 839 C CA . THR A 1 104 ? -7.395 7.321 13.490 1.00 97.69 104 THR A CA 1
ATOM 840 C C . THR A 1 104 ? -7.830 6.634 14.773 1.00 97.69 104 THR A C 1
ATOM 842 O O . THR A 1 104 ? -7.259 6.878 15.837 1.00 97.69 104 THR A O 1
ATOM 845 N N . TRP A 1 105 ? -8.807 5.742 14.663 1.00 98.00 105 TRP A N 1
ATOM 846 C CA . TRP A 1 105 ? -9.222 4.847 15.734 1.00 98.00 105 TRP A CA 1
ATOM 847 C C . TRP A 1 105 ? -8.719 3.442 15.433 1.00 98.00 105 TRP A C 1
ATOM 849 O O . TRP A 1 105 ? -8.975 2.913 14.354 1.00 98.00 105 TRP A O 1
ATOM 859 N N . THR A 1 106 ? -8.035 2.833 16.398 1.00 97.19 106 THR A N 1
ATOM 860 C CA . THR A 1 106 ? -7.502 1.472 16.281 1.00 97.19 106 THR A CA 1
ATOM 861 C C . THR A 1 106 ? -8.129 0.587 17.345 1.00 97.19 106 THR A C 1
ATOM 863 O O . THR A 1 106 ? -8.052 0.895 18.534 1.00 97.19 106 THR A O 1
ATOM 866 N N . TYR A 1 107 ? -8.701 -0.539 16.924 1.00 97.12 107 TYR A N 1
ATOM 867 C CA . TYR A 1 107 ? -9.319 -1.519 17.814 1.00 97.12 107 TYR A CA 1
ATOM 868 C C . TYR A 1 107 ? -8.610 -2.864 17.685 1.00 97.12 107 TYR A C 1
ATOM 870 O O . TYR A 1 107 ? -8.550 -3.439 16.598 1.00 97.12 107 TYR A O 1
ATOM 878 N N . LEU A 1 108 ? -8.078 -3.365 18.799 1.00 97.38 108 LEU A N 1
ATOM 879 C CA . LEU A 1 108 ? -7.433 -4.675 18.875 1.00 97.38 108 LEU A CA 1
ATOM 880 C C . LEU A 1 108 ? -8.483 -5.791 18.948 1.00 97.38 108 LEU A C 1
ATOM 882 O O . LEU A 1 108 ? -9.486 -5.651 19.642 1.00 97.38 108 LEU A O 1
ATOM 886 N N . MET A 1 109 ? -8.230 -6.907 18.264 1.00 97.69 109 MET A N 1
ATOM 887 C CA . MET A 1 109 ? -9.151 -8.043 18.153 1.00 97.69 109 MET A CA 1
ATOM 888 C C . MET A 1 109 ? -8.409 -9.371 18.318 1.00 97.69 109 MET A C 1
ATOM 890 O O . MET A 1 109 ? -7.281 -9.541 17.837 1.00 97.69 109 MET A O 1
ATOM 894 N N . LYS A 1 110 ? -9.058 -10.350 18.952 1.00 97.31 110 LYS A N 1
ATOM 895 C CA . LYS A 1 110 ? -8.534 -11.722 19.056 1.00 97.31 110 LYS A CA 1
ATOM 896 C C . LYS A 1 110 ? -8.849 -12.513 17.787 1.00 97.31 110 LYS A C 1
ATOM 898 O O . LYS A 1 110 ? -8.001 -13.247 17.285 1.00 97.31 110 LYS A O 1
ATOM 903 N N . ASN A 1 111 ? -10.037 -12.295 17.222 1.00 96.44 111 ASN A N 1
ATOM 904 C CA . ASN A 1 111 ? -10.554 -12.948 16.027 1.00 96.44 111 ASN A CA 1
ATOM 905 C C . ASN A 1 111 ? -10.999 -11.924 14.978 1.00 96.44 111 ASN A C 1
ATOM 907 O O . ASN A 1 111 ? -11.629 -10.916 15.291 1.00 96.44 111 ASN A O 1
ATOM 911 N N . LYS A 1 112 ? -10.774 -12.236 13.696 1.00 96.56 112 LYS A N 1
ATOM 912 C CA . LYS A 1 112 ? -11.218 -11.392 12.571 1.00 96.56 112 LYS A CA 1
ATOM 913 C C . LYS A 1 112 ? -12.746 -11.213 12.513 1.00 96.56 112 LYS A C 1
ATOM 915 O O . LYS A 1 112 ? -13.230 -10.237 11.951 1.00 96.56 112 LYS A O 1
ATOM 920 N N . SER A 1 113 ? -13.517 -12.127 13.102 1.00 97.38 113 SER A N 1
ATOM 921 C CA . SER A 1 113 ? -14.983 -12.043 13.178 1.00 97.38 113 SER A CA 1
ATOM 922 C C . SER A 1 113 ? -15.495 -10.881 14.040 1.00 97.38 113 SER A C 1
ATOM 924 O O . SER A 1 113 ? -16.658 -10.508 13.917 1.00 97.38 113 SER A O 1
ATOM 926 N N . GLU A 1 114 ? -14.650 -10.287 14.888 1.00 97.88 114 GLU A N 1
ATOM 927 C CA . GLU A 1 114 ? -15.027 -9.172 15.771 1.00 97.88 114 GLU A CA 1
ATOM 928 C C . GLU A 1 114 ? -15.231 -7.841 15.015 1.00 97.88 114 GLU A C 1
ATOM 930 O O . GLU A 1 114 ? -15.890 -6.936 15.531 1.00 97.88 114 GLU A O 1
ATOM 935 N N . VAL A 1 115 ? -14.741 -7.734 13.770 1.00 97.75 115 VAL A N 1
ATOM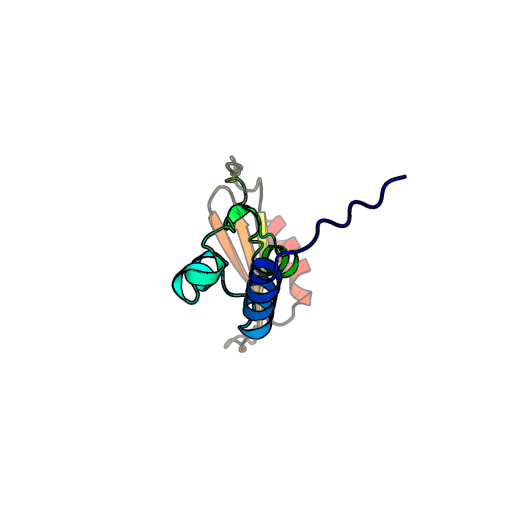 936 C CA . VAL A 1 115 ? -14.759 -6.501 12.953 1.00 97.75 115 VAL A CA 1
ATOM 937 C C . VAL A 1 115 ? -16.159 -5.903 12.828 1.00 97.75 115 VAL A C 1
ATOM 939 O O . VAL A 1 115 ? -16.330 -4.697 12.995 1.00 97.75 115 VAL A O 1
ATOM 942 N N . PHE A 1 116 ? -17.172 -6.729 12.552 1.00 97.31 116 PHE A N 1
ATOM 943 C CA . PHE A 1 116 ? -18.532 -6.232 12.331 1.00 97.31 116 PHE A CA 1
ATOM 944 C C . PHE A 1 116 ? -19.103 -5.558 13.583 1.00 97.31 116 PHE A C 1
ATOM 946 O O . PHE A 1 116 ? -19.666 -4.467 13.502 1.00 97.31 116 PHE A O 1
ATOM 953 N N . GLN A 1 117 ? -18.916 -6.176 14.751 1.00 97.81 117 GLN A N 1
ATOM 954 C CA . GLN A 1 117 ? -19.417 -5.617 16.002 1.00 97.81 117 GLN A CA 1
ATOM 955 C C . GLN A 1 117 ? -18.697 -4.311 16.359 1.00 97.81 117 GLN A C 1
ATOM 957 O O . GLN A 1 117 ? -19.336 -3.359 16.810 1.00 97.81 117 GLN A O 1
ATOM 962 N N . ILE A 1 118 ? -17.387 -4.237 16.114 1.00 97.88 118 ILE A N 1
ATOM 963 C CA . ILE A 1 118 ? -16.603 -3.014 16.317 1.00 97.88 118 ILE A CA 1
ATOM 964 C C . ILE A 1 118 ? -17.075 -1.900 15.380 1.00 97.88 118 ILE A C 1
ATOM 966 O O . ILE A 1 118 ? -17.256 -0.777 15.838 1.00 97.88 118 ILE A O 1
ATOM 970 N N . PHE A 1 119 ? -17.352 -2.200 14.109 1.00 97.25 119 PHE A N 1
ATOM 971 C CA . PHE A 1 119 ? -17.907 -1.225 13.169 1.00 97.25 119 PHE A CA 1
ATOM 972 C C . PHE A 1 119 ? -19.265 -0.674 13.633 1.00 97.25 119 PHE A C 1
ATOM 974 O O . PHE A 1 119 ? -19.483 0.538 13.613 1.00 97.25 119 PHE A O 1
ATOM 981 N N . VAL A 1 120 ? -20.171 -1.545 14.100 1.00 97.31 120 VAL A N 1
ATOM 982 C CA . VAL A 1 120 ? -21.471 -1.121 14.653 1.00 97.31 120 VAL A CA 1
ATOM 983 C C . VAL A 1 120 ? -21.285 -0.190 15.852 1.00 97.31 120 VAL A C 1
ATOM 985 O O . VAL A 1 120 ? -22.019 0.788 15.975 1.00 97.31 120 VAL A O 1
ATOM 988 N N . ASN A 1 121 ? -20.308 -0.471 16.716 1.00 96.44 121 ASN A N 1
ATOM 989 C CA . ASN A 1 121 ? -19.999 0.376 17.866 1.00 96.44 121 ASN A CA 1
ATOM 990 C C . ASN A 1 121 ? -19.374 1.712 17.438 1.00 96.44 121 ASN A C 1
ATOM 992 O O . ASN A 1 121 ? -19.784 2.749 17.944 1.00 96.44 121 ASN A O 1
ATOM 996 N N . PHE A 1 122 ? -18.442 1.696 16.482 1.00 96.25 122 PHE A N 1
ATOM 997 C CA . PHE A 1 122 ? -17.796 2.893 15.940 1.00 96.25 122 PHE A CA 1
ATOM 998 C C . PHE A 1 122 ? -18.810 3.863 15.323 1.00 96.25 122 PHE A C 1
ATOM 1000 O O . PHE A 1 122 ? -18.765 5.053 15.599 1.00 96.25 122 PHE A O 1
ATOM 1007 N N . ARG A 1 123 ? -19.788 3.357 14.560 1.00 92.81 123 ARG A N 1
ATOM 1008 C CA . ARG A 1 123 ? -20.846 4.181 13.946 1.00 92.81 123 ARG A CA 1
ATOM 1009 C C . ARG A 1 123 ? -21.764 4.874 14.967 1.00 92.81 123 ARG A C 1
ATOM 1011 O O . ARG A 1 123 ? -22.484 5.798 14.602 1.00 92.81 123 ARG A O 1
ATOM 1018 N N . ARG A 1 124 ? -21.822 4.379 16.205 1.00 91.00 124 ARG A N 1
ATOM 1019 C CA . ARG A 1 124 ? -22.681 4.930 17.267 1.00 91.00 124 ARG A CA 1
ATOM 1020 C C . ARG A 1 124 ? -22.002 6.028 18.093 1.00 91.00 124 ARG A C 1
ATOM 1022 O O . ARG A 1 124 ? -22.674 6.570 18.967 1.00 91.00 124 ARG A O 1
ATOM 1029 N N . LEU A 1 125 ? -20.711 6.284 17.868 1.00 74.44 125 LEU A N 1
ATOM 1030 C CA . LEU A 1 125 ? -19.975 7.408 18.458 1.00 74.44 125 LEU A CA 1
ATOM 1031 C C . LEU A 1 125 ? -20.464 8.735 17.870 1.00 74.44 125 LEU A C 1
ATOM 1033 O O . LEU A 1 125 ? -20.499 9.710 18.649 1.00 74.44 125 LEU A O 1
#

Radius of gyration: 28.93 Å; Cα contacts (8 Å, |Δi|>4): 121; chains: 1; bounding box: 52×34×79 Å

Foldseek 3Di:
DDDPPPPQDPLNVVLVVCCVVVPNDQSVVVCVVCVVSCPPPDSVVDDDPVCCVVVVDDPDDPDDPDADPDWPPDWDKDKDAQPDADPVQFRIKMWIATRHPRDIDIDTHNDPVCVVVVVVVVVVD

pLDDT: mean 90.64, std 13.01, range [35.81, 98.31]

Mean predicted aligned error: 9.99 Å

Sequence (125 aa):
MSQQATSETWANSQIWLHHKRLGHPSFNLLKSLFPHLFTKESIESFNCDICQLSKHHRASYPISNKKSTSPFDLIHSDVWGPVVESISGARWFVTFIDDCTRVTWTYLMKNKSEVFQIFVNFRRL